Protein AF-A0AAC9W0Y0-F1 (afdb_monomer)

Sequence (153 aa):
MNWIKEIKYFYDWLGDHALSHGAQALWFYLMYRNNACALPTTSGEWLWRVEFTVRVEHLEQALGCDYRSVIRYRKELAEAGLLKYQKAVKGRHPGIYTIIPFVKNLGSVTRENLGGGQVLVYDYVGGMHDITGVKNSQNRKIAADETTALSSF

Secondary structure (DSSP, 8-state):
--HHHHHHHHHHHHTT----HHHHHHHHHHHHHHHTT-EE-TTS-EE-BSSEE--HHHHHHHHT--HHHHHHHHHHHHHTTSEEEEPPBTTTB--EEEE--S-TTEEEEEEE-TTS-EEEEEEETTS----TT---TTHHHHHHHHHHHTT--

pLDDT: mean 84.69, std 18.18, range [37.59, 98.69]

Organism: Eubacterium limosum (NCBI:txid1736)

Structure (mmCIF, N/CA/C/O backbone):
data_AF-A0AAC9W0Y0-F1
#
_entry.id   AF-A0AAC9W0Y0-F1
#
loop_
_atom_site.group_PDB
_atom_site.id
_atom_site.type_symbol
_atom_site.label_atom_id
_atom_site.label_alt_id
_atom_site.label_comp_id
_atom_site.label_asym_id
_atom_site.label_entity_id
_atom_site.label_seq_id
_atom_site.pdbx_PDB_ins_code
_atom_site.Cartn_x
_atom_site.Cartn_y
_atom_site.Cartn_z
_atom_site.occupancy
_atom_site.B_iso_or_equiv
_atom_site.auth_seq_id
_atom_site.auth_comp_id
_atom_site.auth_asym_id
_atom_site.auth_atom_id
_atom_site.pdbx_PDB_model_num
ATOM 1 N N . MET A 1 1 ? -3.717 -8.679 9.944 1.00 79.88 1 MET A N 1
ATOM 2 C CA . MET A 1 1 ? -2.589 -8.874 8.998 1.00 79.88 1 MET A CA 1
ATOM 3 C C . MET A 1 1 ? -1.345 -9.226 9.798 1.00 79.88 1 MET A C 1
ATOM 5 O O . MET A 1 1 ? -1.082 -8.508 10.738 1.00 79.88 1 MET A O 1
ATOM 9 N N . ASN A 1 2 ? -0.584 -10.287 9.517 1.00 85.25 2 ASN A N 1
ATOM 10 C CA . ASN A 1 2 ? 0.681 -10.508 10.243 1.00 85.25 2 ASN A CA 1
ATOM 11 C C . ASN A 1 2 ? 1.852 -9.984 9.405 1.00 85.25 2 ASN A C 1
ATOM 13 O O . ASN A 1 2 ? 2.225 -10.615 8.423 1.00 85.25 2 ASN A O 1
ATOM 17 N N . TRP A 1 3 ? 2.438 -8.855 9.808 1.00 85.00 3 TRP A N 1
ATOM 18 C CA . TRP A 1 3 ? 3.478 -8.169 9.032 1.00 85.00 3 TRP A CA 1
ATOM 19 C C . TRP A 1 3 ? 4.681 -9.057 8.663 1.00 85.00 3 TRP A C 1
ATOM 21 O O . TRP A 1 3 ? 5.123 -9.037 7.517 1.00 85.00 3 TRP A O 1
ATOM 31 N N . ILE A 1 4 ? 5.179 -9.877 9.595 1.00 88.56 4 ILE A N 1
ATOM 32 C CA . ILE A 1 4 ? 6.330 -10.761 9.344 1.00 88.56 4 ILE A CA 1
ATOM 33 C C . ILE A 1 4 ? 5.972 -11.832 8.308 1.00 88.56 4 ILE A C 1
ATOM 35 O O . ILE A 1 4 ? 6.763 -12.112 7.406 1.00 88.56 4 ILE A O 1
ATOM 39 N N . LYS A 1 5 ? 4.766 -12.408 8.401 1.00 91.00 5 LYS A N 1
ATOM 40 C CA . LYS A 1 5 ? 4.285 -13.372 7.403 1.00 91.00 5 LYS A CA 1
ATOM 41 C C . LYS A 1 5 ? 4.150 -12.730 6.022 1.00 91.00 5 LYS A C 1
ATOM 43 O O . LYS A 1 5 ? 4.575 -13.340 5.052 1.00 91.00 5 LYS A O 1
ATOM 48 N N . GLU A 1 6 ? 3.633 -11.504 5.935 1.00 93.62 6 GLU A N 1
ATOM 49 C CA . GLU A 1 6 ? 3.522 -10.783 4.657 1.00 93.62 6 GLU A CA 1
ATOM 50 C C . GLU A 1 6 ? 4.894 -10.563 4.000 1.00 93.62 6 GLU A C 1
ATOM 52 O O . GLU A 1 6 ? 5.022 -10.761 2.797 1.00 93.62 6 GLU A O 1
ATOM 57 N N . ILE A 1 7 ? 5.939 -10.224 4.770 1.00 94.88 7 ILE A N 1
ATOM 58 C CA . ILE A 1 7 ? 7.311 -10.123 4.237 1.00 94.88 7 ILE A CA 1
ATOM 59 C C . ILE A 1 7 ? 7.764 -11.465 3.658 1.00 94.88 7 ILE A C 1
ATOM 61 O O . ILE A 1 7 ? 8.298 -11.508 2.551 1.00 94.88 7 ILE A O 1
ATOM 65 N N . LYS A 1 8 ? 7.551 -12.564 4.393 1.00 95.31 8 LYS A N 1
ATOM 66 C CA . LYS A 1 8 ? 7.904 -13.901 3.907 1.00 95.31 8 LYS A CA 1
ATOM 67 C C . LYS A 1 8 ? 7.165 -14.218 2.603 1.00 95.31 8 LYS A C 1
ATOM 69 O O . LYS A 1 8 ? 7.801 -14.622 1.636 1.00 95.31 8 LYS A O 1
ATOM 74 N N . TYR A 1 9 ? 5.850 -14.008 2.564 1.00 95.81 9 TYR A N 1
ATOM 75 C CA . TYR A 1 9 ? 5.036 -14.288 1.381 1.00 95.81 9 TYR A CA 1
ATOM 76 C C . TYR A 1 9 ? 5.393 -13.402 0.190 1.00 95.81 9 TYR A C 1
ATOM 78 O O . TYR A 1 9 ? 5.335 -13.873 -0.940 1.00 95.81 9 TYR A O 1
ATOM 86 N N . PHE A 1 10 ? 5.832 -12.167 0.425 1.00 97.00 10 PHE A N 1
ATOM 87 C CA . PHE A 1 10 ? 6.355 -11.307 -0.630 1.00 97.00 10 PHE A CA 1
ATOM 88 C C . PHE A 1 10 ? 7.612 -11.899 -1.282 1.00 97.00 10 PHE A C 1
ATOM 90 O O . PHE A 1 10 ? 7.701 -11.936 -2.507 1.00 97.00 10 PHE A O 1
ATOM 97 N N . TYR A 1 11 ? 8.557 -12.420 -0.491 1.00 96.56 11 TYR A N 1
ATOM 98 C CA . TYR A 1 11 ? 9.740 -13.098 -1.034 1.00 96.56 11 TYR A CA 1
ATOM 99 C C . TYR A 1 11 ? 9.410 -14.437 -1.702 1.00 96.56 11 TYR A C 1
ATOM 101 O O . TYR A 1 11 ? 9.996 -14.741 -2.737 1.00 96.56 11 TYR A O 1
ATOM 109 N N . ASP A 1 12 ? 8.462 -15.208 -1.158 1.00 96.56 12 ASP A N 1
ATOM 110 C CA . ASP A 1 12 ? 7.970 -16.420 -1.825 1.00 96.56 12 ASP A CA 1
ATOM 111 C C . ASP A 1 12 ? 7.359 -16.061 -3.198 1.00 96.56 12 ASP A C 1
ATOM 113 O O . ASP A 1 12 ? 7.649 -16.711 -4.198 1.00 96.56 12 ASP A O 1
ATOM 117 N N . TRP A 1 13 ? 6.557 -14.991 -3.267 1.00 96.94 13 TRP A N 1
ATOM 118 C CA . TRP A 1 13 ? 5.934 -14.504 -4.503 1.00 96.94 13 TRP A CA 1
ATOM 119 C C . TRP A 1 13 ? 6.964 -14.008 -5.529 1.00 96.94 13 TRP A C 1
ATOM 121 O O . TRP A 1 13 ? 6.829 -14.307 -6.716 1.00 96.94 13 TRP A O 1
ATOM 131 N N . LEU A 1 14 ? 8.028 -13.325 -5.086 1.00 96.81 14 LEU A N 1
ATOM 132 C CA . LEU A 1 14 ? 9.150 -12.902 -5.938 1.00 96.81 14 LEU A CA 1
ATOM 133 C C . LEU A 1 14 ? 9.945 -14.070 -6.551 1.00 96.81 14 LEU A C 1
ATOM 135 O O . LEU A 1 14 ? 10.724 -13.839 -7.472 1.00 96.81 14 LEU A O 1
ATOM 139 N N . GLY A 1 15 ? 9.767 -15.307 -6.073 1.00 95.38 15 GLY A N 1
ATOM 140 C CA . GLY A 1 15 ? 10.412 -16.485 -6.661 1.00 95.38 15 GLY A CA 1
ATOM 141 C C . GLY A 1 15 ? 9.998 -16.741 -8.114 1.00 95.38 15 GLY A C 1
ATOM 142 O O . GLY A 1 15 ? 10.834 -17.134 -8.923 1.00 95.38 15 GLY A O 1
ATOM 143 N N . ASP A 1 16 ? 8.739 -16.439 -8.447 1.00 95.12 16 ASP A N 1
ATOM 144 C CA . ASP A 1 16 ? 8.151 -16.685 -9.773 1.00 95.12 16 ASP A CA 1
ATOM 145 C C . ASP A 1 16 ? 7.712 -15.393 -10.493 1.00 95.12 16 ASP A C 1
ATOM 147 O O . ASP A 1 16 ? 7.224 -15.437 -11.624 1.00 95.12 16 ASP A O 1
ATOM 151 N N . HIS A 1 17 ? 7.873 -14.229 -9.854 1.00 96.44 17 HIS A N 1
ATOM 152 C CA . HIS A 1 17 ? 7.431 -12.931 -10.371 1.00 96.44 17 HIS A CA 1
ATOM 153 C C . HIS A 1 17 ? 8.553 -11.898 -10.302 1.00 96.44 17 HIS A C 1
ATOM 155 O O . HIS A 1 17 ? 9.330 -11.853 -9.351 1.00 96.44 17 HIS A O 1
ATOM 161 N N . ALA A 1 18 ? 8.605 -11.006 -11.289 1.00 93.94 18 ALA A N 1
ATOM 162 C CA . ALA A 1 18 ? 9.584 -9.930 -11.324 1.00 93.94 18 ALA A CA 1
ATOM 163 C C . ALA A 1 18 ? 8.966 -8.599 -10.879 1.00 93.94 18 ALA A C 1
ATOM 165 O O . ALA A 1 18 ? 7.887 -8.217 -11.329 1.00 93.94 18 ALA A O 1
ATOM 166 N N . LEU A 1 19 ? 9.704 -7.868 -10.044 1.00 97.81 19 LEU A N 1
ATOM 167 C CA . LEU A 1 19 ? 9.477 -6.457 -9.745 1.00 97.81 19 LEU A CA 1
ATOM 168 C C . LEU A 1 19 ? 10.804 -5.709 -9.812 1.00 97.81 19 LEU A C 1
ATOM 170 O O . LEU A 1 19 ? 11.841 -6.220 -9.384 1.00 97.81 19 LEU A O 1
ATOM 174 N N . SER A 1 20 ? 10.770 -4.461 -10.259 1.00 98.12 20 SER A N 1
ATOM 175 C CA . SER A 1 20 ? 11.891 -3.544 -10.161 1.00 98.12 20 SER A CA 1
ATOM 176 C C . SER A 1 20 ? 12.282 -3.348 -8.696 1.00 98.12 20 SER A C 1
ATOM 178 O O . SER A 1 20 ? 11.434 -3.288 -7.803 1.00 98.12 20 SER A O 1
ATOM 180 N N . HIS A 1 21 ? 13.581 -3.194 -8.433 1.00 98.00 21 HIS A N 1
ATOM 181 C CA . HIS A 1 21 ? 14.090 -2.950 -7.078 1.00 98.00 21 HIS A CA 1
ATOM 182 C C . HIS A 1 21 ? 13.401 -1.752 -6.402 1.00 98.00 21 HIS A C 1
ATOM 184 O O . HIS A 1 21 ? 13.140 -1.778 -5.203 1.00 98.00 21 HIS A O 1
ATOM 190 N N . GLY A 1 22 ? 13.044 -0.720 -7.175 1.00 98.31 22 GLY A 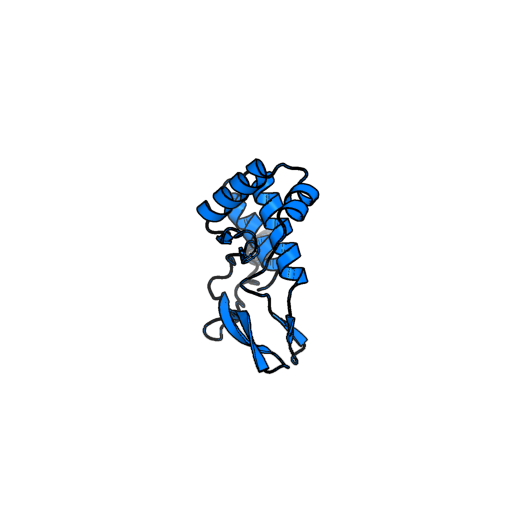N 1
ATOM 191 C CA . GLY A 1 22 ? 12.312 0.435 -6.663 1.00 98.31 22 GLY A CA 1
ATOM 192 C C . GLY A 1 22 ? 10.856 0.133 -6.293 1.00 98.31 22 GLY A C 1
ATOM 193 O O . GLY A 1 22 ? 10.375 0.648 -5.285 1.00 98.31 22 GLY A O 1
ATOM 194 N N . ALA A 1 23 ? 10.166 -0.736 -7.039 1.00 98.56 23 ALA A N 1
ATOM 195 C CA . ALA A 1 23 ? 8.839 -1.220 -6.659 1.00 98.56 23 ALA A CA 1
ATOM 196 C C . ALA A 1 23 ? 8.892 -2.096 -5.401 1.00 98.56 23 ALA A C 1
ATOM 198 O O . ALA A 1 23 ? 8.076 -1.908 -4.499 1.00 98.56 23 ALA A O 1
ATOM 199 N N . GLN A 1 24 ? 9.893 -2.974 -5.286 1.00 98.50 24 GLN A N 1
ATOM 200 C CA . GLN A 1 24 ? 10.119 -3.756 -4.067 1.00 98.50 24 GLN A CA 1
ATOM 201 C C . GLN A 1 24 ? 10.373 -2.840 -2.857 1.00 98.50 24 GLN A C 1
ATOM 203 O O . GLN A 1 24 ? 9.708 -2.968 -1.829 1.00 98.50 24 GLN A O 1
ATOM 208 N N . ALA A 1 25 ? 11.263 -1.849 -2.994 1.00 98.44 25 ALA A N 1
ATOM 209 C CA . ALA A 1 25 ? 11.543 -0.866 -1.946 1.00 98.44 25 ALA A CA 1
ATOM 210 C C . ALA A 1 25 ? 10.297 -0.050 -1.559 1.00 98.44 25 ALA A C 1
ATOM 212 O O . ALA A 1 25 ? 10.042 0.171 -0.372 1.00 98.44 25 ALA A O 1
ATOM 213 N N . LEU A 1 26 ? 9.484 0.356 -2.544 1.00 98.56 26 LEU A N 1
ATOM 214 C CA . LEU A 1 26 ? 8.218 1.042 -2.291 1.00 98.56 26 LEU A CA 1
ATOM 215 C C . LEU A 1 26 ? 7.269 0.166 -1.471 1.00 98.56 26 LEU A C 1
ATOM 217 O O . LEU A 1 26 ? 6.678 0.656 -0.509 1.00 98.56 26 LEU A O 1
ATOM 221 N N . TRP A 1 27 ? 7.130 -1.112 -1.827 1.00 98.44 27 TRP A N 1
ATOM 222 C CA . TRP A 1 27 ? 6.259 -2.039 -1.111 1.00 98.44 27 TRP A CA 1
ATOM 223 C C . TRP A 1 27 ? 6.684 -2.188 0.354 1.00 98.44 27 TRP A C 1
ATOM 225 O O . TRP A 1 27 ? 5.861 -1.988 1.249 1.00 98.44 27 TRP A O 1
ATOM 235 N N . PHE A 1 28 ? 7.976 -2.415 0.623 1.00 97.75 28 PHE A N 1
ATOM 236 C CA . PHE A 1 28 ? 8.491 -2.512 1.995 1.00 97.75 28 PHE A CA 1
ATOM 237 C C . PHE A 1 28 ? 8.279 -1.228 2.798 1.00 97.75 28 PHE A C 1
ATOM 239 O O . PHE A 1 28 ? 7.861 -1.284 3.958 1.00 97.75 28 PHE A O 1
ATOM 246 N N . TYR A 1 29 ? 8.517 -0.063 2.190 1.00 97.81 29 TYR A N 1
ATOM 247 C CA . TYR A 1 29 ? 8.289 1.207 2.870 1.00 97.81 29 TYR A CA 1
ATOM 248 C C . TYR A 1 29 ? 6.804 1.419 3.193 1.00 97.81 29 TYR A C 1
ATOM 250 O O . TYR A 1 29 ? 6.459 1.832 4.301 1.00 97.81 29 TYR A O 1
ATOM 258 N N . LEU A 1 30 ? 5.901 1.093 2.264 1.00 97.56 30 LEU A N 1
ATOM 259 C CA . LEU A 1 30 ? 4.460 1.166 2.502 1.00 97.56 30 LEU A CA 1
ATOM 260 C C . LEU A 1 30 ? 4.005 0.180 3.587 1.00 97.56 30 LEU A C 1
ATOM 262 O O . LEU A 1 30 ? 3.195 0.565 4.429 1.00 97.56 30 LEU A O 1
ATOM 266 N N . MET A 1 31 ? 4.565 -1.031 3.635 1.00 96.19 31 MET A N 1
ATOM 267 C CA . MET A 1 31 ? 4.314 -1.996 4.712 1.00 96.19 31 MET A CA 1
ATOM 268 C C . MET A 1 31 ? 4.751 -1.471 6.076 1.00 96.19 31 MET A C 1
ATOM 270 O O . MET A 1 31 ? 3.981 -1.540 7.032 1.00 96.19 31 MET A O 1
ATOM 274 N N . TYR A 1 32 ? 5.944 -0.880 6.170 1.00 95.75 32 TYR A N 1
ATOM 275 C CA . TYR A 1 32 ? 6.405 -0.223 7.393 1.00 95.75 32 TYR A CA 1
ATOM 276 C C . TYR A 1 32 ? 5.442 0.893 7.833 1.00 95.75 32 TYR A C 1
ATOM 278 O O . TYR A 1 32 ? 5.054 0.962 9.000 1.00 95.75 32 TYR A O 1
ATOM 286 N N . ARG A 1 33 ? 4.994 1.740 6.896 1.00 95.88 33 ARG A N 1
ATOM 287 C CA . ARG A 1 33 ? 4.048 2.830 7.185 1.00 95.88 33 ARG A CA 1
ATOM 288 C C . ARG A 1 33 ? 2.667 2.327 7.599 1.00 95.88 33 ARG A C 1
ATOM 290 O O . ARG A 1 33 ? 2.062 2.938 8.476 1.00 95.88 33 ARG A O 1
ATOM 297 N N . ASN A 1 34 ? 2.188 1.238 7.004 1.00 95.19 34 ASN A N 1
ATOM 298 C CA . ASN A 1 34 ? 0.948 0.582 7.406 1.00 95.19 34 ASN A CA 1
ATOM 299 C C . ASN A 1 34 ? 1.072 -0.052 8.801 1.00 95.19 34 ASN A C 1
ATOM 301 O O . ASN A 1 34 ? 0.169 0.070 9.622 1.00 95.19 34 ASN A O 1
ATOM 305 N N . ASN A 1 35 ? 2.219 -0.660 9.107 1.00 93.94 35 ASN A N 1
ATOM 306 C CA . ASN A 1 35 ? 2.494 -1.207 10.431 1.00 93.94 35 ASN A CA 1
ATOM 307 C C . ASN A 1 35 ? 2.530 -0.122 11.514 1.00 93.94 35 ASN A C 1
ATOM 309 O O . ASN A 1 35 ? 1.960 -0.297 12.585 1.00 93.94 35 ASN A O 1
ATOM 313 N N . ALA A 1 36 ? 3.123 1.032 11.209 1.00 91.88 36 ALA A N 1
ATOM 314 C CA . ALA A 1 36 ? 3.182 2.168 12.126 1.00 91.88 36 ALA A CA 1
ATOM 315 C C . ALA A 1 36 ? 1.809 2.800 12.433 1.00 91.88 36 ALA A C 1
ATOM 317 O O . ALA A 1 36 ? 1.701 3.567 13.386 1.00 91.88 36 ALA A O 1
ATOM 318 N N . CYS A 1 37 ? 0.767 2.513 11.643 1.00 89.00 37 CYS A N 1
ATOM 319 C CA . CYS A 1 37 ? -0.597 2.988 11.891 1.00 89.00 37 CYS A CA 1
ATOM 320 C C . CYS A 1 37 ? -1.561 1.889 12.369 1.00 89.00 37 CYS A C 1
ATOM 322 O O . CYS A 1 37 ? -2.780 2.100 12.357 1.00 89.00 37 CYS A O 1
ATOM 324 N N . ALA A 1 38 ? -1.028 0.737 12.792 1.00 90.81 38 ALA A N 1
ATOM 325 C CA . ALA A 1 38 ? -1.811 -0.319 13.416 1.00 90.81 38 ALA A CA 1
ATOM 326 C C . ALA A 1 38 ? -2.444 0.164 14.731 1.00 90.81 38 ALA A C 1
ATOM 328 O O . ALA A 1 38 ? -1.881 0.979 15.462 1.00 90.81 38 ALA A O 1
ATOM 329 N N . LEU A 1 39 ? -3.642 -0.336 15.015 1.00 89.38 39 LEU A N 1
ATOM 330 C CA . LEU A 1 39 ? -4.447 0.046 16.166 1.00 89.38 39 LEU A CA 1
ATOM 331 C C . LEU A 1 39 ? -4.431 -1.074 17.209 1.00 89.38 39 LEU A C 1
ATOM 333 O O . LEU A 1 39 ? -4.700 -2.220 16.842 1.00 89.38 39 LEU A O 1
ATOM 337 N N . PRO A 1 40 ? -4.150 -0.775 18.486 1.00 87.88 40 PRO A N 1
ATOM 338 C CA . PRO A 1 40 ? -4.269 -1.760 19.547 1.00 87.88 40 PRO A CA 1
ATOM 339 C C . PRO A 1 40 ? -5.746 -2.025 19.863 1.00 87.88 40 PRO A C 1
ATOM 341 O O . PRO A 1 40 ? -6.580 -1.117 19.858 1.00 87.88 40 PRO A O 1
ATOM 344 N N . THR A 1 41 ? -6.059 -3.277 20.162 1.00 83.19 41 THR A N 1
ATOM 345 C CA . THR A 1 41 ? -7.362 -3.723 20.669 1.00 83.19 41 THR A CA 1
ATOM 346 C C . THR A 1 41 ? -7.314 -3.909 22.184 1.00 83.19 41 THR A C 1
ATOM 348 O O . THR A 1 41 ? -6.240 -4.019 22.779 1.00 83.19 41 THR A O 1
ATOM 351 N N . THR A 1 42 ? -8.481 -3.989 22.826 1.00 81.38 42 THR A N 1
ATOM 352 C CA . THR A 1 42 ? -8.587 -4.288 24.265 1.00 81.38 42 THR A CA 1
ATOM 353 C C . THR A 1 42 ? -8.138 -5.708 24.617 1.00 81.38 42 THR A C 1
ATOM 355 O O . THR A 1 42 ? -7.728 -5.940 25.750 1.00 81.38 42 THR A O 1
ATOM 358 N N . SER A 1 43 ? -8.157 -6.640 23.658 1.00 81.06 43 SER A N 1
ATOM 359 C CA . SER A 1 43 ? -7.605 -7.996 23.790 1.00 81.06 43 SER A CA 1
ATOM 360 C C . SER A 1 43 ? -6.076 -8.049 23.657 1.00 81.06 43 SER A C 1
ATOM 362 O O . SER A 1 43 ? -5.491 -9.114 23.837 1.00 81.06 43 SER A O 1
ATOM 364 N N . GLY A 1 44 ? -5.411 -6.923 23.361 1.00 81.75 44 GLY A N 1
ATOM 365 C CA . GLY A 1 44 ? -3.956 -6.850 23.177 1.00 81.75 44 GLY A CA 1
ATOM 366 C C . GLY A 1 44 ? -3.473 -7.203 21.766 1.00 81.75 44 GLY A C 1
ATOM 367 O O . GLY A 1 44 ? -2.270 -7.237 21.512 1.00 81.75 44 GLY A O 1
ATOM 368 N N . GLU A 1 45 ? -4.389 -7.441 20.829 1.00 84.12 45 GLU A N 1
ATOM 369 C CA . GLU A 1 45 ? -4.084 -7.681 19.419 1.00 84.12 45 GLU A CA 1
ATOM 370 C C . GLU A 1 45 ? -3.931 -6.363 18.650 1.00 84.12 45 GLU A C 1
ATOM 372 O O . GLU A 1 45 ? -4.501 -5.336 19.026 1.00 84.12 45 GLU A O 1
ATOM 377 N N . TRP A 1 46 ? -3.202 -6.399 17.534 1.00 87.62 46 TRP A N 1
ATOM 378 C CA . TRP A 1 46 ? -3.041 -5.255 16.636 1.00 87.62 46 TRP A CA 1
ATOM 379 C C . TRP A 1 46 ? -3.911 -5.415 15.387 1.00 87.62 46 TRP A C 1
ATOM 381 O O . TRP A 1 46 ? -3.951 -6.480 14.772 1.00 87.62 46 TRP A O 1
ATOM 391 N N . LEU A 1 47 ? -4.579 -4.336 14.981 1.00 89.56 47 LEU A N 1
ATOM 392 C CA . LEU A 1 47 ? -5.403 -4.271 13.778 1.00 89.56 47 LEU A CA 1
ATOM 393 C C . LEU A 1 47 ? -4.821 -3.256 12.798 1.00 89.56 47 LEU A C 1
ATOM 395 O O . LEU A 1 47 ? -4.727 -2.061 13.078 1.00 89.56 47 LEU A O 1
ATOM 399 N N . TRP A 1 48 ? -4.436 -3.733 11.620 1.00 93.50 48 TRP A N 1
ATOM 400 C CA . TRP A 1 48 ? -3.870 -2.896 10.567 1.00 93.50 48 TRP A CA 1
ATOM 401 C C . TRP A 1 48 ? -4.986 -2.247 9.763 1.00 93.50 48 TRP A C 1
ATOM 403 O O . TRP A 1 48 ? -5.940 -2.916 9.366 1.00 93.50 48 TRP A O 1
ATOM 413 N N . ARG A 1 49 ? -4.857 -0.949 9.494 1.00 94.19 49 ARG A N 1
ATOM 414 C CA . ARG A 1 49 ? -5.816 -0.206 8.672 1.00 94.19 49 ARG A CA 1
ATOM 415 C C . ARG A 1 49 ? -5.747 -0.670 7.219 1.00 94.19 49 ARG A C 1
ATOM 417 O O . ARG A 1 49 ? -4.654 -0.861 6.686 1.00 94.19 49 ARG A O 1
ATOM 424 N N . VAL A 1 50 ? -6.906 -0.786 6.575 1.00 95.75 50 VAL A N 1
ATOM 425 C CA . VAL A 1 50 ? -6.992 -1.081 5.133 1.00 95.75 50 VAL A CA 1
ATOM 426 C C . VAL A 1 50 ? -6.497 0.106 4.316 1.00 95.75 50 VAL A C 1
ATOM 428 O O . VAL A 1 50 ? -5.724 -0.054 3.376 1.00 95.75 50 VAL A O 1
ATOM 431 N N . GLU A 1 51 ? -6.907 1.309 4.709 1.00 95.69 51 GLU A N 1
ATOM 432 C CA . GLU A 1 51 ? -6.544 2.551 4.041 1.00 95.69 51 GLU A CA 1
ATOM 433 C C . GLU A 1 51 ? -5.623 3.393 4.923 1.00 95.69 51 GLU A C 1
ATOM 435 O O . GLU A 1 51 ? -5.879 3.621 6.109 1.00 95.69 51 GLU A O 1
ATOM 440 N N . PHE A 1 52 ? -4.534 3.872 4.330 1.00 95.62 52 PHE A N 1
ATOM 441 C CA . PHE A 1 52 ? -3.582 4.757 4.990 1.00 95.62 52 PHE A CA 1
ATOM 442 C C . PHE A 1 52 ? -2.978 5.744 3.995 1.00 95.62 52 PHE A C 1
ATOM 444 O O . PHE A 1 52 ? -3.004 5.546 2.781 1.00 95.62 52 PHE A O 1
ATOM 451 N N . THR A 1 53 ? -2.428 6.837 4.514 1.00 95.38 53 THR A N 1
ATOM 452 C CA . THR A 1 53 ? -1.932 7.941 3.690 1.00 95.38 53 THR A CA 1
ATOM 453 C C . THR A 1 53 ? -0.439 8.122 3.879 1.00 95.38 53 THR A C 1
ATOM 455 O O . THR A 1 53 ? 0.055 8.155 5.009 1.00 95.38 53 THR A O 1
ATOM 458 N N . VAL A 1 54 ? 0.274 8.326 2.775 1.00 93.88 54 VAL A N 1
ATOM 459 C CA . VAL A 1 54 ? 1.694 8.678 2.787 1.00 93.88 54 VAL A CA 1
ATOM 460 C C . VAL A 1 54 ? 1.913 9.849 1.837 1.00 93.88 54 VAL A C 1
ATOM 462 O O . VAL A 1 54 ? 1.555 9.781 0.659 1.00 93.88 54 VAL A O 1
ATOM 465 N N . ARG A 1 55 ? 2.484 10.934 2.369 1.00 91.50 55 ARG A N 1
ATOM 466 C CA . ARG A 1 55 ? 2.918 12.098 1.587 1.00 91.50 55 ARG A CA 1
ATOM 467 C C . ARG A 1 55 ? 3.987 11.681 0.585 1.00 91.50 55 ARG A C 1
ATOM 469 O O . ARG A 1 55 ? 4.827 10.842 0.905 1.00 91.50 55 ARG A O 1
ATOM 476 N N . VAL A 1 56 ? 3.933 12.225 -0.626 1.00 93.19 56 VAL A N 1
ATOM 477 C CA . VAL A 1 56 ? 4.811 11.757 -1.704 1.00 93.19 56 VAL A CA 1
ATOM 478 C C . VAL A 1 56 ? 6.265 12.134 -1.462 1.00 93.19 56 VAL A C 1
ATOM 480 O O . VAL A 1 56 ? 7.146 11.331 -1.733 1.00 93.19 56 VAL A O 1
ATOM 483 N N . GLU A 1 57 ? 6.484 13.265 -0.808 1.00 94.06 57 GLU A N 1
ATOM 484 C CA . GLU A 1 57 ? 7.789 13.775 -0.413 1.00 94.06 57 GLU A CA 1
ATOM 485 C C . GLU A 1 57 ? 8.504 12.783 0.521 1.00 94.06 57 GLU A C 1
ATOM 487 O O . GLU A 1 57 ? 9.708 12.574 0.419 1.00 94.06 57 GLU A O 1
ATOM 492 N N . HIS A 1 58 ? 7.754 12.089 1.391 1.00 95.00 58 HIS A N 1
ATOM 493 C CA . HIS A 1 58 ? 8.320 11.053 2.264 1.00 95.00 58 HIS A CA 1
ATOM 494 C C . HIS A 1 58 ? 8.717 9.797 1.477 1.00 95.00 58 HIS A C 1
ATOM 496 O O . HIS A 1 58 ? 9.619 9.083 1.900 1.00 95.00 58 HIS A O 1
ATOM 502 N N . LEU A 1 59 ? 8.040 9.504 0.361 1.00 96.75 59 LEU A N 1
ATOM 503 C CA . LEU A 1 59 ? 8.404 8.388 -0.514 1.00 96.75 59 LEU A CA 1
ATOM 504 C C . LEU A 1 59 ? 9.663 8.724 -1.302 1.00 96.75 59 LEU A C 1
ATOM 506 O O . LEU A 1 59 ? 10.593 7.932 -1.315 1.00 96.75 59 LEU A O 1
ATOM 510 N N . GLU A 1 60 ? 9.711 9.904 -1.915 1.00 97.31 60 GLU A N 1
ATOM 511 C CA . GLU A 1 60 ? 10.888 10.379 -2.648 1.00 97.31 60 GLU A CA 1
ATOM 512 C C . GLU A 1 60 ? 12.127 10.386 -1.749 1.00 97.31 60 GLU A C 1
ATOM 514 O O . GLU A 1 60 ? 13.160 9.832 -2.122 1.00 97.31 60 GLU A O 1
ATOM 519 N N . GLN A 1 61 ? 11.991 10.910 -0.526 1.00 97.50 61 GLN A N 1
ATOM 520 C CA . GLN A 1 61 ? 13.066 10.921 0.462 1.00 97.50 61 GLN A CA 1
ATOM 521 C C . GLN A 1 61 ? 13.484 9.508 0.891 1.00 97.50 61 GLN A C 1
ATOM 523 O O . GLN A 1 61 ? 14.675 9.214 0.926 1.00 97.50 61 GLN A O 1
ATOM 528 N N . ALA A 1 62 ? 12.531 8.630 1.223 1.00 97.06 62 ALA A N 1
ATOM 529 C CA . ALA A 1 62 ? 12.850 7.290 1.719 1.00 97.06 62 ALA A CA 1
ATOM 530 C C . ALA A 1 62 ? 13.434 6.369 0.638 1.00 97.06 62 ALA A C 1
ATOM 532 O O . ALA A 1 62 ? 14.235 5.494 0.954 1.00 97.06 62 ALA A O 1
ATOM 533 N N . LEU A 1 63 ? 13.032 6.552 -0.622 1.00 97.25 63 LEU A N 1
ATOM 534 C CA . LEU A 1 63 ? 13.492 5.740 -1.749 1.00 97.25 63 LEU A CA 1
ATOM 535 C C . LEU A 1 63 ? 14.671 6.374 -2.503 1.00 97.25 63 LEU A C 1
ATOM 537 O O . LEU A 1 63 ? 15.222 5.731 -3.393 1.00 97.25 63 LEU A O 1
ATOM 541 N N . GLY A 1 64 ? 15.030 7.626 -2.200 1.00 97.75 64 GLY A N 1
ATOM 542 C CA . GLY A 1 64 ? 16.054 8.369 -2.936 1.00 97.75 64 GLY A CA 1
ATOM 543 C C . GLY A 1 64 ? 15.718 8.515 -4.423 1.00 97.75 64 GLY A C 1
ATOM 544 O O . GLY A 1 64 ? 16.582 8.314 -5.273 1.00 97.75 64 GLY A O 1
ATOM 545 N N . CYS A 1 65 ? 14.453 8.797 -4.756 1.00 97.62 65 CYS A N 1
ATOM 546 C CA . CYS A 1 65 ? 13.977 8.848 -6.142 1.00 97.62 65 CYS A CA 1
ATOM 547 C C . CYS A 1 65 ? 13.028 10.024 -6.400 1.00 97.62 65 CYS A C 1
ATOM 549 O O . CYS A 1 65 ? 12.570 10.677 -5.467 1.00 97.62 65 CYS A O 1
ATOM 551 N N . ASP A 1 66 ? 12.730 10.284 -7.673 1.00 97.62 66 ASP A N 1
ATOM 552 C CA . ASP A 1 66 ? 11.816 11.346 -8.087 1.00 97.62 66 ASP A CA 1
ATOM 553 C C . ASP A 1 66 ? 10.350 10.881 -8.164 1.00 97.62 66 ASP A C 1
ATOM 555 O O . ASP A 1 66 ? 10.024 9.691 -8.232 1.00 97.62 66 ASP A O 1
ATOM 559 N N . TYR A 1 67 ? 9.437 11.846 -8.232 1.00 96.06 67 TYR A N 1
ATOM 560 C CA . TYR A 1 67 ? 8.001 11.612 -8.330 1.00 96.06 67 TYR A CA 1
ATOM 561 C C . TYR A 1 67 ? 7.613 10.685 -9.488 1.00 96.06 67 TYR A C 1
ATOM 563 O O . TYR A 1 67 ? 6.712 9.851 -9.350 1.00 96.06 67 TYR A O 1
ATOM 571 N N . ARG A 1 68 ? 8.293 10.801 -10.639 1.00 97.62 68 ARG A N 1
ATOM 572 C CA . ARG A 1 68 ? 8.037 9.938 -11.802 1.00 97.62 68 ARG A CA 1
ATOM 573 C C . ARG A 1 68 ? 8.370 8.483 -11.489 1.00 97.62 68 ARG A C 1
ATOM 575 O O . ARG A 1 68 ? 7.583 7.602 -11.839 1.00 97.62 68 ARG A O 1
ATOM 582 N N . SER A 1 69 ? 9.479 8.235 -10.796 1.00 98.25 69 SER A N 1
ATOM 583 C CA . SER A 1 69 ? 9.838 6.901 -10.320 1.00 98.25 69 SER A CA 1
ATOM 584 C C . SER A 1 69 ? 8.790 6.361 -9.353 1.00 98.25 69 SER A C 1
ATOM 586 O O . SER A 1 69 ? 8.324 5.241 -9.543 1.00 98.25 69 SER A O 1
ATOM 588 N N . VAL A 1 70 ? 8.314 7.172 -8.401 1.00 98.19 70 VAL A N 1
ATOM 589 C CA . VAL A 1 70 ? 7.235 6.764 -7.485 1.00 98.19 70 VAL A CA 1
ATOM 590 C C . VAL A 1 70 ? 5.954 6.391 -8.244 1.00 98.19 70 VAL A C 1
ATOM 592 O O . VAL A 1 70 ? 5.330 5.380 -7.924 1.00 98.19 70 VAL A O 1
ATOM 595 N N . ILE A 1 71 ? 5.550 7.161 -9.264 1.00 97.81 71 ILE A N 1
ATOM 596 C CA . ILE A 1 71 ? 4.391 6.813 -10.107 1.00 97.81 71 ILE A CA 1
ATOM 597 C C . ILE A 1 71 ? 4.599 5.458 -10.789 1.00 97.81 71 ILE A C 1
ATOM 599 O O . ILE A 1 71 ? 3.695 4.622 -10.756 1.00 97.81 71 ILE A O 1
ATOM 603 N N . ARG A 1 72 ? 5.774 5.238 -11.390 1.00 98.50 72 ARG A N 1
ATOM 604 C CA . ARG A 1 72 ? 6.115 3.976 -12.059 1.00 98.50 72 ARG A CA 1
ATOM 605 C C . ARG A 1 72 ? 6.031 2.798 -11.088 1.00 98.50 72 ARG A C 1
ATOM 607 O O . ARG A 1 72 ? 5.349 1.828 -11.389 1.00 98.50 72 ARG A O 1
ATOM 614 N N . TYR A 1 73 ? 6.640 2.917 -9.910 1.00 98.62 73 TYR A N 1
ATOM 615 C CA . TYR A 1 73 ? 6.628 1.867 -8.888 1.00 98.62 73 TYR A CA 1
ATOM 616 C C . TYR A 1 73 ? 5.215 1.568 -8.373 1.00 98.62 73 TYR A C 1
ATOM 618 O O . TYR A 1 73 ? 4.857 0.407 -8.205 1.00 98.62 73 TYR A O 1
ATOM 626 N N . ARG A 1 74 ? 4.371 2.592 -8.171 1.00 98.31 74 ARG A N 1
ATOM 627 C CA . ARG A 1 74 ? 2.956 2.384 -7.807 1.00 98.31 74 ARG A CA 1
ATOM 628 C C . ARG A 1 74 ? 2.200 1.619 -8.886 1.00 98.31 74 ARG A C 1
ATOM 630 O O . ARG A 1 74 ? 1.412 0.742 -8.549 1.00 98.31 74 ARG A O 1
ATOM 637 N N . LYS A 1 75 ? 2.411 1.978 -10.157 1.00 98.50 75 LYS A N 1
ATOM 638 C CA . LYS A 1 75 ? 1.780 1.304 -11.295 1.00 98.50 75 LYS A CA 1
ATOM 639 C C . LYS A 1 75 ? 2.184 -0.169 -11.331 1.00 98.50 75 LYS A C 1
ATOM 641 O O . LYS A 1 75 ? 1.311 -1.021 -11.392 1.00 98.50 75 LYS A O 1
ATOM 646 N N . GLU A 1 76 ? 3.475 -0.444 -11.201 1.00 98.56 76 GLU A N 1
ATOM 647 C CA . GLU A 1 76 ? 4.022 -1.800 -11.209 1.00 98.56 76 GLU A CA 1
ATOM 648 C C . GLU A 1 76 ? 3.443 -2.669 -10.079 1.00 98.56 76 GLU A C 1
ATOM 650 O O . GLU A 1 76 ? 2.952 -3.767 -10.324 1.00 98.56 76 GLU A O 1
ATOM 655 N N . LEU A 1 77 ? 3.393 -2.146 -8.847 1.00 98.69 77 LEU A N 1
ATOM 656 C CA . LEU A 1 77 ? 2.770 -2.851 -7.718 1.00 98.69 77 LEU A CA 1
ATOM 657 C C . LEU A 1 77 ? 1.259 -3.060 -7.897 1.00 98.69 77 LEU A C 1
ATOM 659 O O . LEU A 1 77 ? 0.718 -4.054 -7.413 1.00 98.69 77 LEU A O 1
ATOM 663 N N . ALA A 1 78 ? 0.568 -2.128 -8.556 1.00 98.44 78 ALA A N 1
ATOM 664 C CA . ALA A 1 78 ? -0.858 -2.260 -8.836 1.00 98.44 78 ALA A CA 1
ATOM 665 C C . ALA A 1 78 ? -1.139 -3.314 -9.914 1.00 98.44 78 ALA A C 1
ATOM 667 O O . ALA A 1 78 ? -2.052 -4.118 -9.749 1.00 98.44 78 ALA A O 1
ATOM 668 N N . GLU A 1 79 ? -0.332 -3.348 -10.975 1.00 98.19 79 GLU A N 1
ATOM 669 C CA . GLU A 1 79 ? -0.398 -4.371 -12.027 1.00 98.19 79 GLU A CA 1
ATOM 670 C C . GLU A 1 79 ? -0.075 -5.766 -11.477 1.00 98.19 79 GLU A C 1
ATOM 672 O O . GLU A 1 79 ? -0.731 -6.736 -11.848 1.00 98.19 79 GLU A O 1
ATOM 677 N N . ALA A 1 80 ? 0.854 -5.858 -10.520 1.00 98.00 80 ALA A N 1
ATOM 678 C CA . ALA A 1 80 ? 1.168 -7.089 -9.796 1.00 98.00 80 ALA A CA 1
ATOM 679 C C . ALA A 1 80 ? 0.093 -7.516 -8.773 1.00 98.00 80 ALA A C 1
ATOM 681 O O . ALA A 1 80 ? 0.215 -8.574 -8.160 1.00 98.00 80 ALA A O 1
ATOM 682 N N . GLY A 1 81 ? -0.949 -6.706 -8.547 1.00 97.44 81 GLY A N 1
ATOM 683 C CA . GLY A 1 81 ? -2.007 -7.018 -7.583 1.00 97.44 81 GLY A CA 1
ATOM 684 C C . GLY A 1 81 ? -1.574 -6.920 -6.117 1.00 97.44 81 GLY A C 1
ATOM 685 O O . GLY A 1 81 ? -2.209 -7.523 -5.257 1.00 97.44 81 GLY A O 1
ATOM 686 N N . LEU A 1 82 ? -0.525 -6.151 -5.815 1.00 97.81 82 LEU A N 1
ATOM 687 C CA . LEU A 1 82 ? 0.030 -5.990 -4.463 1.00 97.81 82 LEU A CA 1
ATOM 688 C C . LEU A 1 82 ? -0.407 -4.689 -3.779 1.00 97.81 82 LEU A C 1
ATOM 690 O O . LEU A 1 82 ? -0.296 -4.543 -2.558 1.00 97.81 82 LEU A O 1
ATOM 694 N N . LEU A 1 83 ? -0.887 -3.717 -4.558 1.00 98.06 83 LEU A N 1
ATOM 695 C CA . LEU A 1 83 ? -1.228 -2.384 -4.076 1.00 98.06 83 LEU A CA 1
ATOM 696 C C . LEU A 1 83 ? -2.436 -1.805 -4.818 1.00 98.06 83 LEU A C 1
ATOM 698 O O . LEU A 1 83 ? -2.516 -1.871 -6.039 1.00 98.06 83 LEU A O 1
ATOM 702 N N . LYS A 1 84 ? -3.329 -1.122 -4.097 1.00 98.12 84 LYS A N 1
ATOM 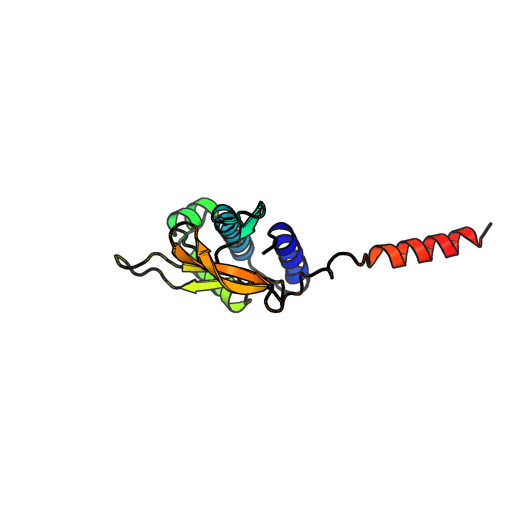703 C CA . LYS A 1 84 ? -4.245 -0.135 -4.689 1.00 98.12 84 LYS A CA 1
ATOM 704 C C . LYS A 1 84 ? -3.830 1.264 -4.256 1.00 98.12 84 LYS A C 1
ATOM 706 O O . LYS A 1 84 ? -3.460 1.486 -3.101 1.00 98.12 84 LYS A O 1
ATOM 711 N N . TYR A 1 85 ? -3.902 2.211 -5.187 1.00 97.56 85 TYR A N 1
ATOM 712 C CA . TYR A 1 85 ? -3.575 3.609 -4.936 1.00 97.56 85 TYR A CA 1
ATOM 713 C C . TYR A 1 85 ? -4.668 4.527 -5.473 1.00 97.56 85 TYR A C 1
ATOM 715 O O . TYR A 1 85 ? -4.992 4.495 -6.659 1.00 97.56 85 TYR A O 1
ATOM 723 N N . GLN A 1 86 ? -5.193 5.385 -4.603 1.00 95.94 86 GLN A N 1
ATOM 724 C CA . GLN A 1 86 ? -6.079 6.479 -4.978 1.00 95.94 86 GLN A CA 1
ATOM 725 C C . GLN A 1 86 ? -5.268 7.775 -4.990 1.00 95.94 86 GLN A C 1
ATOM 727 O O . GLN A 1 86 ? -4.616 8.143 -4.006 1.00 95.94 86 GLN A O 1
ATOM 732 N N . LYS A 1 87 ? -5.285 8.467 -6.131 1.00 92.50 87 LYS A N 1
ATOM 733 C CA . LYS A 1 87 ? -4.466 9.660 -6.356 1.00 92.50 87 LYS A CA 1
ATOM 734 C C . LYS A 1 87 ? -4.856 10.786 -5.399 1.00 92.50 87 LYS A C 1
ATOM 736 O O . LYS A 1 87 ? -6.033 11.031 -5.165 1.00 92.50 87 LYS A O 1
ATOM 741 N N . ALA A 1 88 ? -3.854 11.508 -4.899 1.00 89.94 88 ALA A N 1
ATOM 742 C CA . ALA A 1 88 ? -4.084 12.721 -4.124 1.00 89.94 88 ALA A CA 1
ATOM 743 C C . ALA A 1 88 ? -4.795 13.791 -4.970 1.00 89.94 88 ALA A C 1
ATOM 745 O O . ALA A 1 88 ? -4.424 14.023 -6.125 1.00 89.94 88 ALA A O 1
ATOM 746 N N . VAL A 1 89 ? -5.755 14.491 -4.369 1.00 88.69 89 VAL A N 1
ATOM 747 C CA . VAL A 1 89 ? -6.414 15.656 -4.967 1.00 88.69 89 VAL A CA 1
ATOM 748 C C . VAL A 1 89 ? -6.038 16.882 -4.145 1.00 88.69 89 VAL A C 1
ATOM 750 O O . VAL A 1 89 ? -6.361 16.970 -2.957 1.00 88.69 89 VAL A O 1
ATOM 753 N N . LYS A 1 90 ? -5.329 17.826 -4.779 1.00 84.25 90 LYS A N 1
ATOM 754 C CA . LYS A 1 90 ? -4.824 19.046 -4.132 1.00 84.25 90 LYS A CA 1
ATOM 755 C C . LYS A 1 90 ? -5.965 19.778 -3.418 1.00 84.25 90 LYS A C 1
ATOM 757 O O . LYS A 1 90 ? -6.990 20.059 -4.026 1.00 84.25 90 LYS A O 1
ATOM 762 N N . GLY A 1 91 ? -5.771 20.069 -2.131 1.00 84.50 91 GLY A N 1
ATOM 763 C CA . GLY A 1 91 ? -6.754 20.770 -1.297 1.00 84.50 91 GLY A CA 1
ATOM 764 C C . GLY A 1 91 ? -7.970 19.940 -0.869 1.00 84.50 91 GLY A C 1
ATOM 765 O O . GLY A 1 91 ? -8.824 20.477 -0.176 1.00 84.50 91 GLY A O 1
ATOM 766 N N . ARG A 1 92 ? -8.059 18.655 -1.247 1.00 86.31 92 ARG A N 1
ATOM 767 C CA . ARG A 1 92 ? -9.203 17.793 -0.911 1.00 86.31 92 ARG A CA 1
ATOM 768 C C . ARG A 1 92 ? -8.806 16.585 -0.077 1.00 86.31 92 ARG A C 1
ATOM 770 O O . ARG A 1 92 ? -9.279 16.446 1.043 1.00 86.31 92 ARG A O 1
ATOM 777 N N . HIS A 1 93 ? -7.947 15.714 -0.603 1.00 83.25 93 HIS A N 1
ATOM 778 C CA . HIS A 1 93 ? -7.487 14.546 0.145 1.00 83.25 93 HIS A CA 1
ATOM 779 C C . HIS A 1 93 ? -6.069 14.124 -0.263 1.00 83.25 93 HIS A C 1
ATOM 781 O O . HIS A 1 93 ? -5.688 14.254 -1.434 1.00 83.25 93 HIS A O 1
ATOM 787 N N . PRO A 1 94 ? -5.268 13.612 0.689 1.00 89.12 94 PRO A N 1
ATOM 788 C CA . PRO A 1 94 ? -3.985 12.995 0.382 1.00 89.12 94 PRO A CA 1
ATOM 789 C C . PRO A 1 94 ? -4.173 11.725 -0.461 1.00 89.12 94 PRO A C 1
ATOM 791 O O . PRO A 1 94 ? -5.280 11.211 -0.622 1.00 89.12 94 PRO A O 1
ATOM 794 N N . GLY A 1 95 ? -3.069 11.216 -1.007 1.00 92.75 95 GLY A N 1
ATOM 795 C CA . GLY A 1 95 ? -3.074 9.928 -1.695 1.00 92.75 95 GLY A CA 1
ATOM 796 C C . GLY A 1 95 ? -3.318 8.798 -0.698 1.00 92.75 95 GLY A C 1
ATOM 797 O O . GLY A 1 95 ? -2.674 8.765 0.355 1.00 92.75 95 GLY A O 1
ATOM 798 N N . ILE A 1 96 ? -4.234 7.896 -1.041 1.00 96.44 96 ILE A N 1
ATOM 799 C CA . ILE A 1 96 ? -4.645 6.776 -0.189 1.00 96.44 96 ILE A CA 1
ATOM 800 C C . ILE A 1 96 ? -4.051 5.491 -0.758 1.00 96.44 96 ILE A C 1
ATOM 802 O O . ILE A 1 96 ? -4.122 5.242 -1.962 1.00 96.44 96 ILE A O 1
ATOM 806 N N . TYR A 1 97 ? -3.449 4.695 0.117 1.00 97.81 97 TYR A N 1
ATOM 807 C CA . TYR A 1 97 ? -2.860 3.400 -0.194 1.00 97.81 97 TYR A CA 1
ATOM 808 C C . TYR A 1 97 ? -3.639 2.292 0.494 1.00 97.81 97 TYR A C 1
ATOM 810 O O . TYR A 1 97 ? -4.047 2.433 1.648 1.00 97.81 97 TYR A O 1
ATOM 818 N N . THR A 1 98 ? -3.751 1.170 -0.209 1.00 97.69 98 THR A N 1
ATOM 819 C CA . THR A 1 98 ? -4.292 -0.087 0.301 1.00 97.69 98 THR A CA 1
ATOM 820 C C . THR A 1 98 ? -3.340 -1.204 -0.097 1.00 97.69 98 THR A C 1
ATOM 822 O O . THR A 1 98 ? -3.220 -1.518 -1.282 1.00 97.69 98 THR A O 1
ATOM 825 N N . ILE A 1 99 ? -2.641 -1.789 0.876 1.00 97.06 99 ILE A N 1
ATOM 826 C CA . ILE A 1 99 ? -1.828 -2.993 0.649 1.00 97.06 99 ILE A CA 1
ATOM 827 C C . ILE A 1 99 ? -2.771 -4.161 0.408 1.00 97.06 99 ILE A C 1
ATOM 829 O O . ILE A 1 99 ? -3.691 -4.336 1.194 1.00 97.06 99 ILE A O 1
ATOM 833 N N . ILE A 1 100 ? -2.548 -4.967 -0.624 1.00 96.19 100 ILE A N 1
ATOM 834 C CA . ILE A 1 100 ? -3.298 -6.210 -0.815 1.00 96.19 100 ILE A CA 1
ATOM 835 C C . ILE A 1 100 ? -2.544 -7.321 -0.066 1.00 96.19 100 ILE A C 1
ATOM 837 O O . ILE A 1 100 ? -1.404 -7.601 -0.435 1.00 96.19 100 ILE A O 1
ATOM 841 N N . PRO A 1 101 ? -3.118 -7.918 0.997 1.00 94.38 101 PRO A N 1
ATOM 842 C CA . PRO A 1 101 ? -2.435 -8.965 1.751 1.00 94.38 101 PRO A CA 1
ATOM 843 C C . PRO A 1 101 ? -2.310 -10.259 0.946 1.00 94.38 101 PRO A C 1
ATOM 845 O O . PRO A 1 101 ? -3.203 -10.605 0.172 1.00 94.38 101 PRO A O 1
ATOM 848 N N . PHE A 1 102 ? -1.251 -11.025 1.197 1.00 93.69 102 PHE A N 1
ATOM 849 C CA . PHE A 1 102 ? -1.079 -12.358 0.615 1.00 93.69 102 PHE A CA 1
ATOM 850 C C . PHE A 1 102 ? -1.995 -13.409 1.262 1.00 93.69 102 P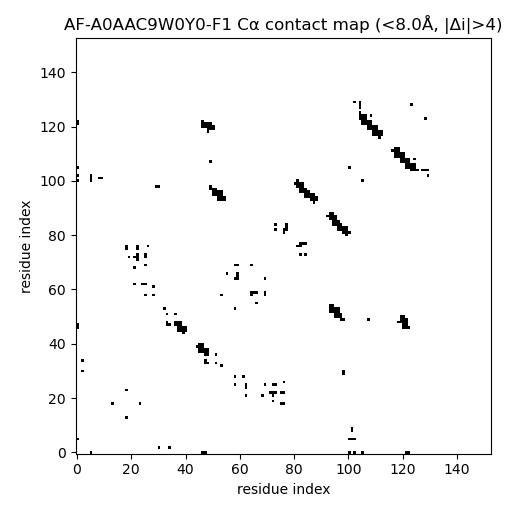HE A C 1
ATOM 852 O O . PHE A 1 102 ? -2.336 -14.418 0.640 1.00 93.69 102 PHE A O 1
ATOM 859 N N . VAL A 1 103 ? -2.414 -1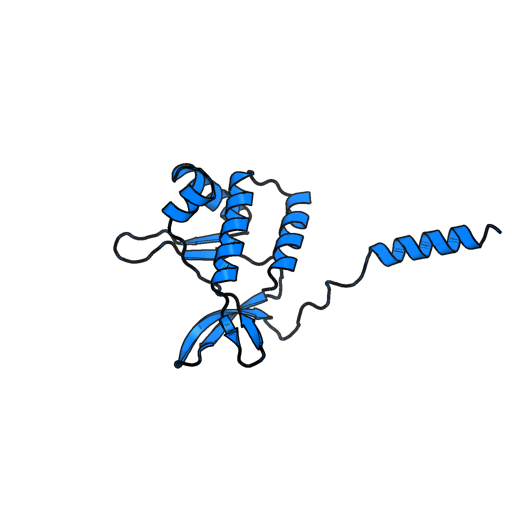3.191 2.513 1.00 89.88 103 VAL A N 1
ATOM 860 C CA . VAL A 1 103 ? -3.302 -14.110 3.240 1.00 89.88 103 VAL A CA 1
ATOM 861 C C . VAL A 1 103 ? -4.724 -14.050 2.669 1.00 89.88 103 VAL A C 1
ATOM 863 O O . VAL A 1 103 ? -5.430 -13.061 2.841 1.00 89.88 103 VAL A O 1
ATOM 866 N N . LYS A 1 104 ? -5.184 -15.145 2.048 1.00 83.69 104 LYS A N 1
ATOM 867 C CA . LYS A 1 104 ? -6.478 -15.212 1.331 1.00 83.69 104 LYS A CA 1
ATOM 868 C C . LYS A 1 104 ? -7.712 -14.945 2.198 1.00 83.69 104 LYS A C 1
ATOM 870 O O . LYS A 1 104 ? -8.677 -14.364 1.716 1.00 83.69 104 LYS A O 1
ATOM 875 N N . ASN A 1 105 ? -7.688 -15.366 3.461 1.00 86.00 105 ASN A N 1
ATOM 876 C CA . ASN A 1 105 ? -8.837 -15.232 4.367 1.00 86.00 105 ASN A CA 1
ATOM 877 C C . ASN A 1 105 ? -8.833 -13.903 5.132 1.00 86.00 105 ASN A C 1
ATOM 879 O O . ASN A 1 105 ? -9.626 -13.719 6.052 1.00 86.00 105 ASN A O 1
ATOM 883 N N . LEU A 1 106 ? -7.923 -12.991 4.791 1.00 89.25 106 LEU A N 1
ATOM 884 C CA . LEU A 1 106 ? -7.830 -11.682 5.407 1.00 89.25 106 LEU A CA 1
ATOM 885 C C . LEU A 1 106 ? -8.572 -10.667 4.534 1.00 89.25 106 LEU A C 1
ATOM 887 O O . LEU A 1 106 ? -8.213 -10.442 3.382 1.00 89.25 106 LEU A O 1
ATOM 891 N N . GLY A 1 107 ? -9.610 -10.051 5.088 1.00 89.88 107 GLY A N 1
ATOM 892 C CA . GLY A 1 107 ? -10.462 -9.106 4.375 1.00 89.88 107 GLY A CA 1
ATOM 893 C C . GLY A 1 107 ? -10.633 -7.793 5.122 1.00 89.88 107 GLY A C 1
ATOM 894 O O . GLY A 1 107 ? -10.180 -7.624 6.254 1.00 89.88 107 GLY A O 1
ATOM 895 N N . SER A 1 108 ? -11.284 -6.840 4.462 1.00 92.25 108 SER A N 1
ATOM 896 C CA . SER A 1 108 ? -11.623 -5.547 5.045 1.00 92.25 108 SER A CA 1
ATOM 897 C C . SER A 1 108 ? -12.867 -5.673 5.922 1.00 92.25 108 SER A C 1
ATOM 899 O O . SER A 1 108 ? -13.936 -6.027 5.423 1.00 92.25 108 SER A O 1
ATOM 901 N N . VAL A 1 109 ? -12.744 -5.344 7.204 1.00 91.31 109 VAL A N 1
ATOM 902 C CA . VAL A 1 109 ? -13.850 -5.363 8.163 1.00 91.31 109 VAL A CA 1
ATOM 903 C C . VAL A 1 109 ? -13.938 -4.018 8.873 1.00 91.31 109 VAL A C 1
ATOM 905 O O . VAL A 1 109 ? -12.927 -3.436 9.268 1.00 91.31 109 VAL A O 1
ATOM 908 N N . THR A 1 110 ? -15.159 -3.515 9.039 1.00 91.25 110 THR A N 1
ATOM 909 C CA . THR A 1 110 ? -15.408 -2.312 9.831 1.00 91.25 110 THR A CA 1
ATOM 910 C C . THR A 1 110 ? -15.422 -2.668 11.313 1.00 91.25 110 THR A C 1
ATOM 912 O O . THR A 1 110 ? -16.140 -3.573 11.747 1.00 91.25 110 THR A O 1
ATOM 915 N N . ARG A 1 111 ? -14.621 -1.950 12.098 1.00 88.12 111 ARG A N 1
ATOM 916 C CA . ARG A 1 111 ? -14.581 -2.038 13.559 1.00 88.12 111 ARG A CA 1
ATOM 917 C C . ARG A 1 111 ? -14.927 -0.684 14.156 1.00 88.12 111 ARG A C 1
ATOM 919 O O . ARG A 1 111 ? -14.530 0.352 13.626 1.00 88.12 111 ARG A O 1
ATOM 926 N N . GLU A 1 112 ? -15.662 -0.702 15.255 1.00 85.75 112 GLU A N 1
ATOM 927 C CA . GLU A 1 112 ? -15.894 0.486 16.065 1.00 85.75 112 GLU A CA 1
ATOM 928 C C . GLU A 1 112 ? -14.669 0.729 16.953 1.00 85.75 112 GLU A C 1
ATOM 930 O O . GLU A 1 112 ? -14.118 -0.197 17.550 1.00 85.75 112 GLU A O 1
ATOM 935 N N . ASN A 1 113 ? -14.191 1.968 16.987 1.00 81.88 113 ASN A N 1
ATOM 936 C CA . ASN A 1 113 ? -13.127 2.388 17.884 1.00 81.88 113 ASN A CA 1
ATOM 937 C C . ASN A 1 113 ? -13.714 2.851 19.227 1.00 81.88 113 ASN A C 1
ATOM 939 O O . ASN A 1 113 ? -14.907 3.112 19.343 1.00 81.88 113 ASN A O 1
ATOM 943 N N . LEU A 1 114 ? -12.863 3.014 20.241 1.00 76.94 114 LEU A N 1
ATOM 944 C CA . LEU A 1 114 ? -13.293 3.419 21.588 1.00 76.94 114 LEU A CA 1
ATOM 945 C C . LEU A 1 114 ? -14.027 4.774 21.639 1.00 76.94 114 LEU A C 1
ATOM 947 O O . LEU A 1 114 ? -14.733 5.047 22.601 1.00 76.94 114 LEU A O 1
ATOM 951 N N . GLY A 1 115 ? -13.859 5.624 20.623 1.00 77.94 115 GLY A N 1
ATOM 952 C CA . GLY A 1 115 ? -14.557 6.902 20.484 1.00 77.94 115 GLY A CA 1
ATOM 953 C C . GLY A 1 115 ? -15.845 6.830 19.656 1.00 77.94 115 GLY A C 1
ATOM 954 O O . GLY A 1 115 ? -16.312 7.873 19.208 1.00 77.94 115 GLY A O 1
ATOM 955 N N . GLY A 1 116 ? -16.377 5.633 19.381 1.00 79.50 116 GLY A N 1
ATOM 956 C CA . GLY A 1 116 ? -17.590 5.421 18.578 1.00 79.50 116 GLY A CA 1
ATOM 957 C C . GLY A 1 116 ? -17.408 5.631 17.068 1.00 79.50 116 GLY A C 1
ATOM 958 O O . GLY A 1 116 ? -18.361 5.574 16.294 1.00 79.50 116 GLY A O 1
ATOM 959 N N . GLY A 1 117 ? -16.181 5.900 16.614 1.00 84.06 117 GLY A N 1
ATOM 960 C CA . GLY A 1 117 ? -15.868 6.053 15.197 1.00 84.06 117 GLY A CA 1
ATOM 961 C C . GLY A 1 117 ? -15.674 4.702 14.515 1.00 84.06 117 GLY A C 1
ATOM 962 O O . GLY A 1 117 ? -15.106 3.777 15.089 1.00 84.06 117 GLY A O 1
ATOM 963 N N . GLN A 1 118 ? -16.077 4.592 13.253 1.00 88.25 118 GLN A N 1
ATOM 964 C CA . GLN A 1 118 ? -15.836 3.390 12.458 1.00 88.25 118 GLN A CA 1
ATOM 965 C C . GLN A 1 118 ? -14.469 3.454 11.769 1.00 88.25 118 GLN A C 1
ATOM 967 O O . GLN A 1 118 ? -14.092 4.475 11.192 1.00 88.25 118 GLN A O 1
ATOM 972 N N . VAL A 1 119 ? -13.720 2.355 11.817 1.00 90.62 119 VAL A N 1
ATOM 973 C CA . VAL A 1 119 ? -12.428 2.204 11.145 1.00 90.62 119 VAL A CA 1
ATOM 974 C C . VAL A 1 119 ? -12.422 0.920 10.330 1.00 90.62 119 VAL A C 1
ATOM 976 O O . VAL A 1 119 ? -12.807 -0.141 10.818 1.00 90.62 119 VAL A O 1
ATOM 979 N N . LEU A 1 120 ? -11.937 1.014 9.093 1.00 93.69 120 LEU A N 1
ATOM 980 C CA . LEU A 1 120 ? -11.740 -0.138 8.224 1.00 93.69 120 LEU A CA 1
ATOM 981 C C . LEU A 1 120 ? -10.364 -0.773 8.474 1.00 93.69 120 LEU A C 1
ATOM 983 O O . LEU A 1 120 ? -9.323 -0.142 8.258 1.00 93.69 120 LEU A O 1
ATOM 987 N N . VAL A 1 121 ? -10.360 -2.027 8.921 1.00 93.81 121 VAL A N 1
ATOM 988 C CA . VAL A 1 121 ? -9.151 -2.788 9.272 1.00 93.81 121 VAL A CA 1
ATOM 989 C C . VAL A 1 121 ? -9.120 -4.150 8.587 1.00 93.81 121 VAL A C 1
ATOM 991 O O . VAL A 1 121 ? -10.144 -4.655 8.130 1.00 93.81 121 VAL A O 1
ATOM 994 N N . TYR A 1 122 ? -7.932 -4.741 8.507 1.00 93.12 122 TYR A N 1
ATOM 995 C CA . TYR A 1 122 ? -7.754 -6.115 8.060 1.00 93.12 122 TYR A CA 1
ATOM 996 C C . TYR A 1 122 ? -8.042 -7.105 9.179 1.00 93.12 122 TYR A C 1
ATOM 998 O O . TYR A 1 122 ? -7.328 -7.110 10.185 1.00 93.12 122 TYR A O 1
ATOM 1006 N N . ASP A 1 123 ? -9.000 -7.997 8.947 1.00 90.31 123 ASP A N 1
ATOM 1007 C CA . ASP A 1 123 ? -9.355 -9.072 9.871 1.00 90.31 123 ASP A CA 1
ATOM 1008 C C . ASP A 1 123 ? -9.740 -10.361 9.125 1.00 90.31 123 ASP A C 1
ATOM 1010 O O . ASP A 1 123 ? -10.010 -10.340 7.921 1.00 90.31 123 ASP A O 1
ATOM 1014 N N . TYR A 1 124 ? -9.706 -11.499 9.817 1.00 85.19 124 TYR A N 1
ATOM 1015 C CA . TYR A 1 124 ? -10.035 -12.793 9.230 1.00 85.19 124 TYR A CA 1
ATOM 1016 C C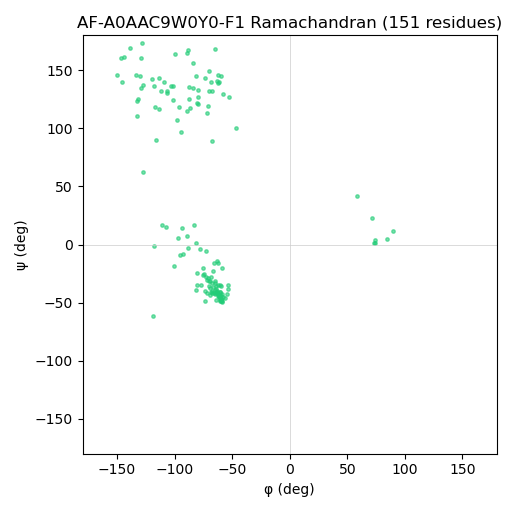 . TYR A 1 124 ? -11.537 -12.884 8.955 1.00 85.19 124 TYR A C 1
ATOM 1018 O O . TYR A 1 124 ? -12.369 -12.822 9.862 1.00 85.19 124 TYR A O 1
ATOM 1026 N N . VAL A 1 125 ? -11.894 -13.060 7.687 1.00 78.00 125 VAL A N 1
ATOM 1027 C CA . VAL A 1 125 ? -13.282 -13.229 7.257 1.00 78.00 125 VAL A CA 1
ATOM 1028 C C . VAL A 1 125 ? -13.634 -14.713 7.350 1.00 78.00 125 VAL A C 1
ATOM 1030 O O . VAL A 1 125 ? -12.939 -15.559 6.795 1.00 78.00 125 VAL A O 1
ATOM 1033 N N . GLY A 1 126 ? -14.706 -15.039 8.078 1.00 67.06 126 GLY A N 1
ATOM 1034 C CA . GLY A 1 126 ? -15.166 -16.423 8.266 1.00 67.06 126 GLY A CA 1
ATOM 1035 C C . GLY A 1 126 ? -14.578 -17.161 9.477 1.00 67.06 126 GLY A C 1
ATOM 1036 O O . GLY A 1 126 ? -14.741 -18.372 9.573 1.00 67.06 126 GLY A O 1
ATOM 1037 N N . GLY A 1 127 ? -13.904 -16.466 10.403 1.00 55.41 127 GLY A N 1
ATOM 1038 C CA . GLY A 1 127 ? -13.500 -17.019 11.708 1.00 55.41 127 GLY A CA 1
ATOM 1039 C C . GLY A 1 127 ? -12.340 -18.023 11.688 1.00 55.41 127 GLY A C 1
ATOM 1040 O O . GLY A 1 127 ? -11.946 -18.520 12.740 1.00 55.41 127 GLY A O 1
ATOM 1041 N N . MET A 1 128 ? -11.760 -18.315 10.521 1.00 52.12 128 MET A N 1
ATOM 1042 C CA . MET A 1 128 ? -10.629 -19.232 10.416 1.00 52.12 128 MET A CA 1
ATOM 1043 C C . MET A 1 128 ? -9.314 -18.453 10.432 1.00 52.12 128 MET A C 1
ATOM 1045 O O . MET A 1 128 ? -8.859 -17.946 9.405 1.00 52.12 128 MET A O 1
ATOM 1049 N N . HIS A 1 129 ? -8.696 -18.365 11.613 1.00 56.81 129 HIS A N 1
ATOM 1050 C CA . HIS A 1 129 ? -7.297 -17.965 11.718 1.00 56.81 129 HIS A CA 1
ATOM 1051 C C . HIS A 1 129 ? -6.453 -18.937 10.898 1.00 56.81 129 HIS A C 1
ATOM 1053 O O . HIS A 1 129 ? -6.581 -20.155 11.032 1.00 56.81 129 HIS A O 1
ATOM 1059 N N . ASP A 1 130 ? -5.597 -18.400 10.035 1.00 49.75 130 ASP A N 1
ATOM 1060 C CA . ASP A 1 130 ? -4.722 -19.203 9.193 1.00 49.75 130 ASP A CA 1
ATOM 1061 C C . ASP A 1 130 ? -3.671 -19.940 10.052 1.00 49.75 130 ASP A C 1
ATOM 1063 O O . ASP A 1 130 ? -2.578 -19.438 10.339 1.00 49.75 130 ASP A O 1
ATOM 1067 N N . ILE A 1 131 ? -4.042 -21.141 10.502 1.00 47.59 131 ILE A N 1
ATOM 1068 C CA . ILE A 1 131 ? -3.179 -22.118 11.177 1.00 47.59 131 ILE A CA 1
ATOM 1069 C C . ILE A 1 131 ? -2.349 -22.941 10.177 1.00 47.59 131 ILE A C 1
ATOM 1071 O O . ILE A 1 131 ? -1.549 -23.780 10.589 1.00 47.59 131 ILE A O 1
ATOM 1075 N N . THR A 1 132 ? -2.463 -22.697 8.864 1.00 42.97 132 THR A N 1
ATOM 1076 C CA . THR A 1 132 ? -1.762 -23.483 7.831 1.00 42.97 132 THR A CA 1
ATOM 1077 C C . THR A 1 132 ? -0.313 -23.057 7.551 1.00 42.97 132 THR A C 1
ATOM 1079 O O . THR A 1 132 ? 0.285 -23.493 6.573 1.00 42.97 132 THR A O 1
ATOM 1082 N N . GLY A 1 133 ? 0.309 -22.286 8.449 1.00 40.12 133 GLY A N 1
ATOM 1083 C CA . GLY A 1 133 ? 1.710 -21.857 8.326 1.00 40.12 133 GLY A CA 1
ATOM 1084 C C . GLY A 1 133 ? 2.770 -22.735 9.009 1.00 40.12 133 GLY A C 1
ATOM 1085 O O . GLY A 1 133 ? 3.952 -22.488 8.804 1.00 40.12 133 GLY A O 1
ATOM 1086 N N . VAL A 1 134 ? 2.395 -23.743 9.810 1.00 41.59 134 VAL A N 1
ATOM 1087 C CA . VAL A 1 134 ? 3.358 -24.638 10.495 1.00 41.59 134 VAL A CA 1
ATOM 1088 C C . VAL A 1 134 ? 3.030 -26.100 10.198 1.00 41.59 134 VAL A C 1
ATOM 1090 O O . VAL A 1 134 ? 2.711 -26.900 11.070 1.00 41.59 134 VAL A O 1
ATOM 1093 N N . LYS A 1 135 ? 3.099 -26.484 8.925 1.00 37.59 135 LYS A N 1
ATOM 1094 C CA . LYS A 1 135 ? 3.441 -27.865 8.574 1.00 37.59 135 LYS A CA 1
ATOM 1095 C C . LYS A 1 135 ? 4.761 -27.806 7.828 1.00 37.59 135 LYS A C 1
ATOM 1097 O O . LYS A 1 135 ? 4.781 -27.630 6.616 1.00 37.59 135 LYS A O 1
ATOM 1102 N N . ASN A 1 136 ? 5.851 -27.899 8.593 1.00 41.16 136 ASN A N 1
ATOM 1103 C CA . ASN A 1 136 ? 7.218 -28.038 8.101 1.00 41.16 136 ASN A CA 1
ATOM 1104 C C . ASN A 1 136 ? 7.270 -29.112 7.004 1.00 41.16 136 ASN A C 1
ATOM 1106 O O . ASN A 1 136 ? 7.354 -30.306 7.292 1.00 41.16 136 ASN A O 1
ATOM 1110 N N . SER A 1 137 ? 7.298 -28.692 5.742 1.00 44.34 137 SER A N 1
ATOM 1111 C CA . SER A 1 137 ? 7.745 -29.529 4.625 1.00 44.34 137 SER A CA 1
ATOM 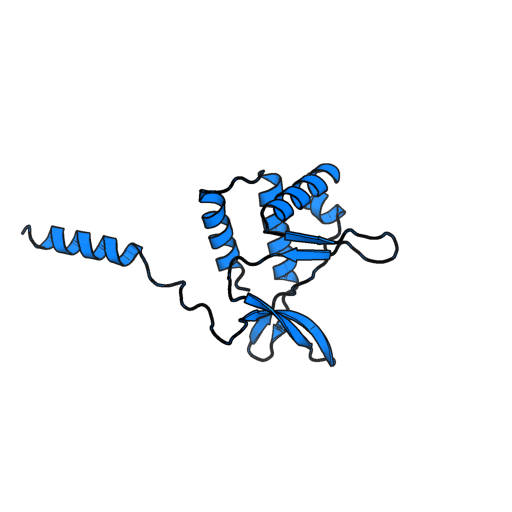1112 C C . SER A 1 137 ? 9.221 -29.927 4.782 1.00 44.34 137 SER A C 1
ATOM 1114 O O . SER A 1 137 ? 9.658 -30.908 4.185 1.00 44.34 137 SER A O 1
ATOM 1116 N N . GLN A 1 138 ? 9.965 -29.247 5.664 1.00 46.09 138 GLN A N 1
ATOM 1117 C CA . GLN A 1 138 ? 11.319 -29.625 6.073 1.00 46.09 138 GLN A CA 1
ATOM 1118 C C . GLN A 1 138 ? 11.370 -30.823 7.046 1.00 46.09 138 GLN A C 1
ATOM 1120 O O . GLN A 1 138 ? 12.321 -31.5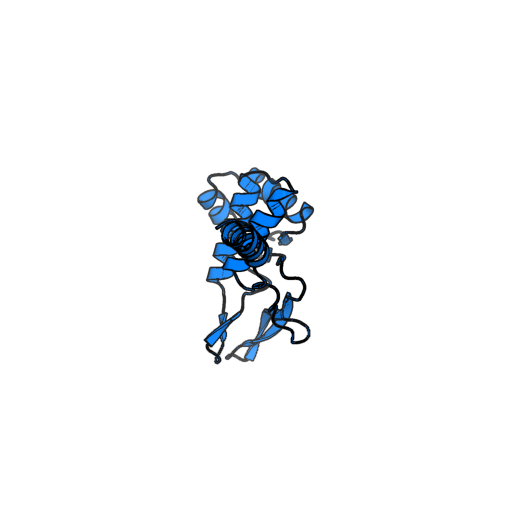93 6.973 1.00 46.09 138 GLN A O 1
ATOM 1125 N N . ASN A 1 139 ? 10.332 -31.099 7.854 1.00 42.31 139 ASN A N 1
ATOM 1126 C CA . ASN A 1 139 ? 10.354 -32.258 8.770 1.00 42.31 139 ASN A CA 1
ATOM 1127 C C . ASN A 1 139 ? 10.139 -33.603 8.059 1.00 42.31 139 ASN A C 1
ATOM 1129 O O . ASN A 1 139 ? 10.504 -34.637 8.606 1.00 42.31 139 ASN A O 1
ATOM 1133 N N . ARG A 1 140 ? 9.571 -33.620 6.843 1.00 41.78 140 ARG A N 1
ATOM 1134 C CA . ARG A 1 140 ? 9.424 -34.869 6.069 1.00 41.78 140 ARG A CA 1
ATOM 1135 C C . ARG A 1 140 ? 10.698 -35.287 5.340 1.00 41.78 140 ARG A C 1
ATOM 1137 O O . ARG A 1 140 ? 10.844 -36.469 5.064 1.00 41.78 140 ARG A O 1
ATOM 1144 N N . LYS A 1 141 ? 11.606 -34.351 5.038 1.00 44.97 141 LYS A N 1
ATOM 1145 C CA . LYS A 1 141 ? 12.903 -34.686 4.429 1.00 44.97 141 LYS A CA 1
ATOM 1146 C C . LYS A 1 141 ? 13.918 -35.151 5.474 1.00 44.97 141 LYS A C 1
ATOM 1148 O O . LYS A 1 141 ? 14.591 -36.140 5.235 1.00 44.97 141 LYS A O 1
ATOM 1153 N N . ILE A 1 142 ? 13.943 -34.523 6.653 1.00 48.41 142 ILE A N 1
ATOM 1154 C CA . ILE A 1 142 ? 14.877 -34.895 7.730 1.00 48.41 142 ILE A CA 1
ATOM 1155 C C . ILE A 1 142 ? 14.541 -36.286 8.305 1.00 48.41 142 ILE A C 1
ATOM 1157 O O . ILE A 1 142 ? 15.430 -37.112 8.461 1.00 48.41 142 ILE A O 1
ATOM 1161 N N . ALA A 1 143 ? 13.254 -36.609 8.498 1.00 47.88 143 ALA A N 1
ATOM 1162 C CA . ALA A 1 143 ? 12.851 -37.937 8.977 1.00 47.88 143 ALA A CA 1
ATOM 1163 C C . ALA A 1 143 ? 13.106 -39.071 7.957 1.00 47.88 143 ALA A C 1
ATOM 1165 O O . ALA A 1 143 ? 13.309 -40.220 8.348 1.00 47.88 143 ALA A O 1
ATOM 1166 N N . ALA A 1 144 ? 13.101 -38.774 6.652 1.00 48.81 144 ALA A N 1
ATOM 1167 C CA . ALA A 1 144 ? 13.376 -39.769 5.612 1.00 48.81 144 ALA A CA 1
ATOM 1168 C C . ALA A 1 144 ? 14.880 -40.093 5.487 1.00 48.81 144 ALA A C 1
ATOM 1170 O O . ALA A 1 144 ? 15.233 -41.250 5.253 1.00 48.81 144 ALA A O 1
ATOM 1171 N N . ASP A 1 145 ? 15.755 -39.103 5.702 1.00 48.72 145 ASP A N 1
ATOM 1172 C CA . ASP A 1 145 ? 17.212 -39.303 5.696 1.00 48.72 145 ASP A CA 1
ATOM 1173 C C . ASP A 1 145 ? 17.704 -40.039 6.953 1.00 48.72 145 ASP A C 1
ATOM 1175 O O . ASP A 1 145 ? 18.522 -40.954 6.848 1.00 48.72 145 ASP A O 1
ATOM 1179 N N . GLU A 1 146 ? 17.157 -39.739 8.137 1.00 49.78 146 GLU A N 1
ATOM 1180 C CA . GLU A 1 146 ? 17.563 -40.417 9.381 1.00 49.78 146 GLU A CA 1
ATOM 1181 C C . GLU A 1 146 ? 17.151 -41.900 9.415 1.00 49.78 146 GLU A C 1
ATOM 1183 O O . GLU A 1 146 ? 17.891 -42.741 9.926 1.00 49.78 146 GLU A O 1
ATOM 1188 N N . THR A 1 147 ? 16.018 -42.258 8.798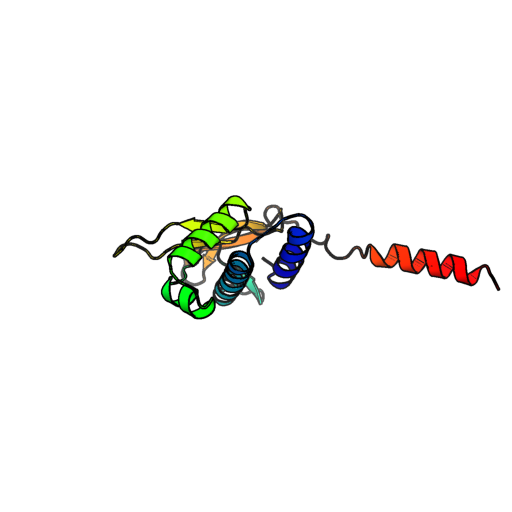 1.00 50.41 147 THR A N 1
ATOM 1189 C CA . THR A 1 147 ? 15.569 -43.664 8.724 1.00 50.41 147 THR A CA 1
ATOM 1190 C C . THR A 1 147 ? 16.421 -44.492 7.747 1.00 50.41 147 THR A C 1
ATOM 1192 O O . THR A 1 147 ? 16.607 -45.696 7.934 1.00 50.41 147 THR A O 1
ATOM 1195 N N . THR A 1 148 ? 16.996 -43.851 6.724 1.00 49.38 148 THR A N 1
ATOM 1196 C CA . THR A 1 148 ? 17.889 -44.512 5.754 1.00 49.38 148 THR A CA 1
ATOM 1197 C C . THR A 1 148 ? 19.308 -44.666 6.319 1.00 49.38 148 THR A C 1
ATOM 1199 O O . THR A 1 148 ? 19.951 -45.692 6.107 1.00 49.38 148 THR A O 1
ATOM 1202 N N . ALA A 1 149 ? 19.780 -43.707 7.124 1.00 52.31 149 ALA A N 1
ATOM 1203 C CA . ALA A 1 149 ? 21.097 -43.772 7.761 1.00 52.31 149 ALA A CA 1
ATOM 1204 C C . ALA A 1 149 ? 21.188 -44.802 8.908 1.00 52.31 149 ALA A C 1
ATOM 1206 O O . ALA A 1 149 ? 22.246 -45.392 9.117 1.00 52.31 149 ALA A O 1
ATOM 1207 N N . LEU A 1 150 ? 20.089 -45.066 9.628 1.00 50.25 150 LEU A N 1
ATOM 1208 C CA . LEU A 1 150 ? 20.069 -45.990 10.776 1.00 50.25 150 LEU A CA 1
ATOM 1209 C C . LEU A 1 150 ? 19.784 -47.460 10.421 1.00 50.25 150 LEU A C 1
ATOM 1211 O O . LEU A 1 150 ? 19.824 -48.309 11.303 1.00 50.25 150 LEU A O 1
ATOM 1215 N N . SER A 1 151 ? 19.519 -47.782 9.151 1.00 51.66 151 SER A N 1
ATOM 1216 C CA . SER A 1 151 ? 19.406 -49.172 8.661 1.00 51.66 151 SER A CA 1
ATOM 1217 C C . SER A 1 151 ? 20.697 -49.700 8.018 1.00 51.66 151 SER A C 1
ATOM 1219 O O . SER A 1 151 ? 20.716 -50.809 7.488 1.00 51.66 151 SER A O 1
ATOM 1221 N N . SER A 1 152 ? 21.777 -48.912 8.077 1.00 52.69 152 SER A N 1
ATOM 1222 C CA . SER A 1 152 ? 23.089 -49.227 7.491 1.00 52.69 152 SER A CA 1
ATOM 1223 C C . SER A 1 152 ? 24.184 -49.505 8.538 1.00 52.69 152 SER A C 1
ATOM 1225 O O . SER A 1 152 ? 25.365 -49.481 8.190 1.00 52.69 152 SER A O 1
ATOM 1227 N N . PHE A 1 153 ? 23.809 -49.774 9.795 1.00 48.22 153 PHE A N 1
ATOM 1228 C CA . PHE A 1 153 ? 24.704 -50.229 10.867 1.00 48.22 153 PHE A CA 1
ATOM 1229 C C . PHE A 1 153 ? 24.107 -51.420 11.613 1.00 48.22 153 PHE A C 1
ATOM 1231 O O . PHE A 1 153 ? 22.894 -51.369 11.919 1.00 48.22 153 PHE A O 1
#

Foldseek 3Di:
DDLVVQVVVVVVVCVPDDDDPLLVQLLVVVSVVQVVPWDADPVRDTWTAQKDADDVVVSCVSSVHDPVSVVVSQVRCVVVVQKDWDPDDPPPGGIIIGGDGPDPQWDWDWDQDPVRDITTTTDGHPPDDPPVPPPPPVVVVVVVVVVVVVVPD

Solvent-accessible surface area (backbone atoms only — not comparable to full-atom values): 9146 Å² total; per-residue (Å²): 100,60,68,70,58,47,55,52,50,52,56,60,51,50,73,85,45,88,72,56,72,64,30,52,51,49,51,54,52,50,50,51,56,42,59,74,58,41,39,80,45,96,89,72,48,70,36,31,47,42,67,47,73,63,63,65,67,60,49,26,62,75,68,74,47,53,71,67,56,53,53,51,27,53,48,52,34,36,76,70,63,43,36,46,76,45,80,54,42,91,99,76,44,75,30,38,37,27,74,48,73,82,56,86,50,53,37,85,41,82,40,75,43,99,85,75,46,80,43,55,21,35,39,59,58,86,77,56,75,84,73,82,82,76,73,64,74,64,58,63,54,54,56,54,52,55,59,59,63,65,72,75,115

Radius of gyration: 19.89 Å; Cα contacts (8 Å, |Δi|>4): 176; chains: 1; bounding box: 42×71×36 Å

Mean predicted aligned error: 9.55 Å

Nearest PDB structures (foldseek):
  4pql-assembly1_A  TM=6.781E-01  e=2.021E-03  Staphylococcus aureus
  5kbj-assembly2_D  TM=6.764E-01  e=3.918E-03  Staphylococcus aureus
  5kbj-assembly2_G  TM=6.813E-01  e=1.473E-02  Staphylococcus aureus
  4rgr-assembly1_A  TM=6.722E-01  e=1.961E-01  Acinetobacter baylyi ADP1
  4rgu-assembly1_B-2  TM=6.725E-01  e=2.211E-01  Acinetobacter baylyi ADP1

=== Feature glossary ===
The record interleaves many kinds of information about one protein. Here is each kind framed as the question it answers.

Q: What does the local fold look like, residue by residue?
A: A 3Di character summarizes, for each residue, the relative orientation of the Cα frame of its nearest spatial neighbor. Because it encodes fold topology rather than chemistry, 3Di alignments detect remote structural similarity that sequence alignment misses.

Q: Which residues are in helices, strands, or loops?
A: Secondary structure is the local, repeating backbone conformation. DSSP classifies it into eight states by reading the hydrogen-bond network: three helix types (H, G, I), two β types (E, B), two non-regular types (T, S), and unstructured coil (-).

Q: How big and how compact is the whole molecule?
A: Three whole-structure scalars: the radius of gyration (RMS distance of Cα from centroid, in Å), the count of Cα–Cα contacts (pairs closer than 8 Å and separated by more than four residues in sequence — i.e. tertiary, not local, contacts), and the bounding-box dimensions. Together they distinguish compact globular folds from extended fibres or disordered chains.

Q: How confident is the AlphaFold model at each residue?
A: For AlphaFold models, t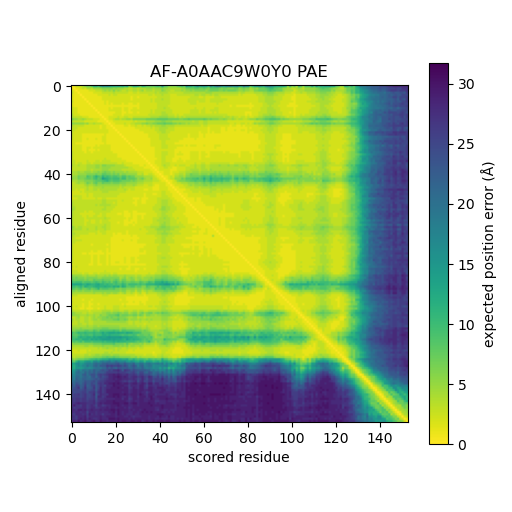he B-factor field carries pLDDT — the model's own estimate of local accuracy on a 0–100 scale. Regions with pLDDT<50 should be treated as essentially unmodeled; they often correspond to intrinsically disordered segments.

Q: What family and function is it annotated with?
A: Functional annotations link the protein to curated databases. InterPro entries identify conserved domains and families by matching the sequence against member-database signatures (Pfam, PROSITE, CDD, …). Gene Ontology (GO) terms describe molecular function, biological process, and cellular component in a controlled vocabulary. CATH places the structure in a hierarchical fold classification (Class/Architecture/Topology/Homologous-superfamily). The organism is the source species.

Q: What known structures does this most resemble?
A: Nearest PDB neighbors are the top structural matches found by Foldseek when searching this structure against the entire Protein Data Bank. Each hit reports a TM-score (0 to 1; >0.5 almost always implies the same fold) and an E-value. These are *structural* homologs — they may share no detectable sequence similarity.

Q: Which residues are buried vs exposed?
A: Solvent-accessible surface area (SASA) is the area in Å² traced out by the centre of a 1.4 Å probe sphere (a water molecule) rolled over the protein's van der Waals surface (Shrake–Rupley / Lee–Richards construction). Buried residues have near-zero SASA; fully exposed residues can exceed 200 Å². The total SASA scales roughly with the number of surface residues.

Q: What are the backbone torsion angles?
A: φ (phi) and ψ (psi) are the two rotatable backbone dihedrals per residue: φ is the C(i-1)–N–Cα–C torsion, ψ is the N–Cα–C–N(i+1) torsion, both in degrees on (−180°, 180°]. α-helical residues cluster near (−60°, −45°); β-strand residues near (−120°, +130°). A Ramachandran plot is simply a scatter of (φ, ψ) for every residue.

Q: Are the domains correctly placed relative to each other?
A: Predicted aligned error is AlphaFold's pairwise confidence. Unlike pLDDT (per-residue), PAE is per-residue-pair and captures whether two parts of the structure are correctly placed relative to each other. Units are ångströms of expected positional error.

Q: What if only a Cα trace is available?
A: P-SEA three-state annotation labels each residue as helix, strand, or coil based purely on the geometry of the Cα trace. It serves as a fallback when the full backbone (and thus DSSP) is unavailable.

Q: What is the amino-acid chain?
A: This is the polypeptide sequence — one letter per residue, N-terminus first. Length ranges from a few dozen residues for small domains to over a thousand for large multi-domain proteins.

Q: What do the rendered images show?
A: The six renders are orthographic views along the three Cartesian axes in both directions. Representation (cartoon, sticks, or surface) and color scheme (sequence-rainbow or by-chain) vary across proteins so the training set covers all the common visualization conventions.

Q: What do the diagnostic plots show?
A: Plot images: a contact map (which residues are close in 3D, as an N×N binary image), a Ramachandran scatter (backbone torsion angles, revealing secondary-structure composition at a glance), and — for AlphaFold structures — a PAE heatmap (pairwise prediction confidence).

Q: How mobile is each atom in the crystal?
A: B-factor (Debye–Waller factor) reflects atomic displacement in the crystal lattice. It is an experimental observable (units Å²), not a prediction; low values mean the atom is pinned down, high values mean it moves or is heterogeneous across the crystal.

Q: Where is each backbone atom in 3D?
A: The mmCIF table is the protein's shape written out atom by atom. For each backbone N, Cα, C, and carbonyl O, it records an (x, y, z) coordinate triple in Å plus the residue type, chain letter, and residue number.